Protein AF-A0A7T8GVY1-F1 (afdb_monomer_lite)

InterPro domains:
  IPR001806 Small GTPase [PF00071] (1-32)
  IPR001806 Small GTPase [PS51421] (1-57)
  IPR027417 P-loop containing nucleoside triphosphate hydrolase [G3DSA:3.40.50.300] (1-51)
  IPR027417 P-loop containing nucleoside triphosphate hydrolase [SSF52540] (2-43)

Organism: Caligus rogercresseyi (NCBI:txid217165)

Sequence (57 aa):
MARQLKIPYIEASAKIRMNVDQAFYELVRLVRRFQALERPASRAAVSRKKKSKCTIL

Foldseek 3Di:
DCVVVVHDDDDADPVVRGCPVVVVVVVVVVVVVVCVVPPPPDPVVVPPDDDDDDDDD

Radius of gyration: 20.68 Å; chains: 1; bounding box: 60×33×37 Å

Secondary structure (DSSP, 8-state):
-HHHHT------BTTTTBSHHHHHHHHHHHHHHHHHHHS---TTSGGGS----PPP-

Structure (mmCIF, N/CA/C/O backbone):
data_AF-A0A7T8GVY1-F1
#
_entry.id   AF-A0A7T8GVY1-F1
#
loop_
_atom_site.group_PDB
_atom_site.id
_atom_site.type_symbol
_atom_site.label_atom_id
_atom_site.label_alt_id
_atom_site.label_comp_id
_atom_site.label_asym_id
_atom_site.label_entity_id
_atom_site.label_seq_id
_atom_site.pdbx_PDB_ins_code
_atom_site.Cartn_x
_atom_site.Cartn_y
_atom_site.Cartn_z
_atom_site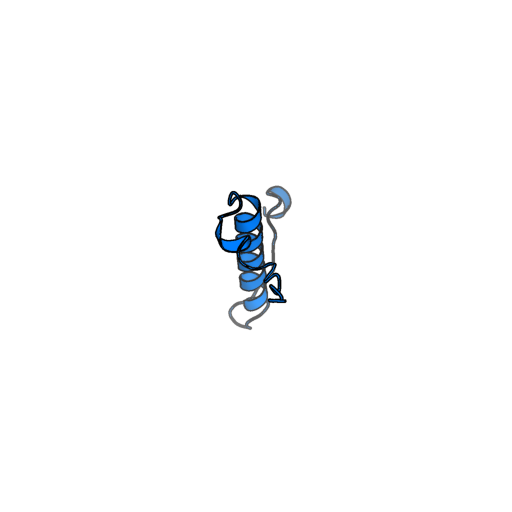.occupancy
_atom_site.B_iso_or_equiv
_atom_site.auth_seq_id
_atom_site.auth_comp_id
_atom_site.auth_asym_id
_atom_site.auth_atom_id
_atom_site.pdbx_PDB_model_num
ATOM 1 N N . MET A 1 1 ? 12.345 10.110 2.279 1.00 75.25 1 MET A N 1
ATOM 2 C CA . MET A 1 1 ? 11.112 10.851 2.617 1.00 75.25 1 MET A CA 1
ATOM 3 C C . MET A 1 1 ? 10.007 9.954 3.182 1.00 75.25 1 MET A C 1
ATOM 5 O O . MET A 1 1 ? 9.724 10.069 4.365 1.00 75.25 1 MET A O 1
ATOM 9 N N . ALA A 1 2 ? 9.435 9.004 2.426 1.00 83.81 2 ALA A N 1
ATOM 10 C CA . ALA A 1 2 ? 8.320 8.168 2.914 1.00 83.81 2 ALA A CA 1
ATOM 11 C C . ALA A 1 2 ? 8.626 7.392 4.215 1.00 83.81 2 ALA A C 1
ATOM 13 O O . ALA A 1 2 ? 7.827 7.400 5.148 1.00 83.81 2 ALA A O 1
ATOM 14 N N . ARG A 1 3 ? 9.837 6.824 4.332 1.00 83.56 3 ARG A N 1
ATOM 15 C CA . ARG A 1 3 ? 10.298 6.131 5.553 1.00 83.56 3 ARG A CA 1
ATOM 16 C C . ARG A 1 3 ? 10.372 7.044 6.783 1.00 83.56 3 ARG A C 1
ATOM 18 O O . ARG A 1 3 ? 10.104 6.587 7.885 1.00 83.56 3 ARG A O 1
ATOM 25 N N . GLN A 1 4 ? 10.717 8.320 6.599 1.00 92.12 4 GLN A N 1
ATOM 26 C CA . GLN A 1 4 ? 10.790 9.299 7.693 1.00 92.12 4 GLN A CA 1
ATOM 27 C C . GLN A 1 4 ? 9.387 9.712 8.151 1.00 92.12 4 GLN A C 1
ATOM 29 O O . GLN A 1 4 ? 9.142 9.839 9.345 1.00 92.12 4 GLN A O 1
ATOM 34 N N . LEU A 1 5 ? 8.455 9.854 7.203 1.00 91.06 5 LEU A N 1
ATOM 35 C CA . LEU A 1 5 ? 7.064 10.239 7.458 1.00 91.06 5 LEU A CA 1
ATOM 36 C C . LEU A 1 5 ? 6.165 9.059 7.865 1.00 91.06 5 LEU A C 1
ATOM 38 O O . LEU A 1 5 ? 4.981 9.257 8.113 1.00 91.06 5 LEU A O 1
ATOM 42 N N . LYS A 1 6 ? 6.712 7.835 7.929 1.00 89.12 6 LYS A N 1
ATOM 43 C CA . LYS A 1 6 ? 5.969 6.586 8.188 1.00 89.12 6 LYS A CA 1
ATOM 44 C C . LYS A 1 6 ? 4.795 6.373 7.218 1.00 89.12 6 LYS A C 1
ATOM 46 O O . LYS A 1 6 ? 3.783 5.779 7.581 1.00 89.12 6 LYS A O 1
ATOM 51 N N . ILE A 1 7 ? 4.943 6.839 5.978 1.00 91.81 7 ILE A N 1
ATOM 52 C CA . ILE A 1 7 ? 3.940 6.669 4.923 1.00 91.81 7 ILE A CA 1
ATOM 53 C C . ILE A 1 7 ? 4.291 5.412 4.113 1.00 91.81 7 ILE A C 1
ATOM 55 O O . ILE A 1 7 ? 5.460 5.245 3.746 1.00 91.81 7 ILE A O 1
ATOM 59 N N . PRO A 1 8 ? 3.316 4.532 3.814 1.00 90.62 8 PRO A N 1
ATOM 60 C CA . PRO A 1 8 ? 3.522 3.404 2.913 1.00 90.62 8 PRO A CA 1
ATOM 61 C C . PRO A 1 8 ? 4.046 3.860 1.548 1.00 90.62 8 PRO A C 1
ATOM 63 O O . PRO A 1 8 ? 3.574 4.847 0.988 1.00 90.62 8 PRO A O 1
ATOM 66 N N . TYR A 1 9 ? 5.014 3.127 1.010 1.00 94.00 9 TYR A N 1
ATOM 67 C CA . TYR A 1 9 ? 5.645 3.432 -0.268 1.00 94.00 9 TYR A CA 1
ATOM 68 C C . TYR A 1 9 ? 5.614 2.210 -1.180 1.00 94.00 9 TYR A C 1
ATOM 70 O O . TYR A 1 9 ? 5.837 1.091 -0.720 1.00 94.00 9 TYR A O 1
ATOM 78 N N . ILE A 1 10 ? 5.351 2.440 -2.465 1.00 94.62 10 ILE A N 1
ATOM 79 C CA . ILE A 1 10 ? 5.327 1.414 -3.502 1.00 94.62 10 ILE A CA 1
ATOM 80 C C . ILE A 1 10 ? 6.014 1.955 -4.756 1.00 94.62 10 ILE A C 1
ATOM 82 O O . ILE A 1 10 ? 5.686 3.040 -5.231 1.00 94.62 10 ILE A O 1
ATOM 86 N N . GLU A 1 11 ? 6.970 1.195 -5.283 1.00 95.44 11 GLU A N 1
ATOM 87 C CA . GLU A 1 11 ? 7.575 1.466 -6.590 1.00 95.44 11 GLU A CA 1
ATOM 88 C C . GLU A 1 11 ? 6.582 1.083 -7.689 1.00 95.44 11 GLU A C 1
ATOM 90 O O . GLU A 1 11 ? 6.050 -0.028 -7.670 1.00 95.44 11 GLU A O 1
ATOM 95 N N . ALA A 1 12 ? 6.326 1.963 -8.656 1.00 97.06 12 ALA A N 1
ATOM 96 C CA . ALA A 1 12 ? 5.363 1.707 -9.727 1.00 97.06 12 ALA A CA 1
ATOM 97 C C . ALA A 1 12 ? 5.822 2.292 -11.065 1.00 97.06 12 ALA A C 1
ATOM 99 O O . ALA A 1 12 ? 6.546 3.283 -11.116 1.00 97.06 12 ALA A O 1
ATOM 100 N N . SER A 1 13 ? 5.366 1.691 -12.167 1.00 97.12 13 SER A N 1
ATOM 101 C CA . SER A 1 13 ? 5.598 2.219 -13.513 1.00 97.12 13 SER A CA 1
ATOM 102 C C . SER A 1 13 ? 4.321 2.173 -14.334 1.00 97.12 13 SER A C 1
ATOM 104 O O . SER A 1 13 ? 3.832 1.102 -14.695 1.00 97.12 13 SER A O 1
ATOM 106 N N . ALA A 1 14 ? 3.800 3.356 -14.666 1.00 97.19 14 ALA A N 1
ATOM 107 C CA . ALA A 1 14 ? 2.587 3.496 -15.463 1.00 97.19 14 ALA A CA 1
ATOM 108 C C . ALA A 1 14 ? 2.768 2.950 -16.889 1.00 97.19 14 ALA A C 1
ATOM 110 O O . ALA A 1 14 ? 1.873 2.297 -17.416 1.00 97.19 14 ALA A O 1
ATOM 111 N N . LYS A 1 15 ? 3.953 3.147 -17.485 1.00 97.38 15 LYS A N 1
ATOM 112 C CA . LYS A 1 15 ? 4.247 2.748 -18.871 1.00 97.38 15 LYS A CA 1
ATOM 113 C C . LYS A 1 15 ? 4.146 1.238 -19.089 1.00 97.38 15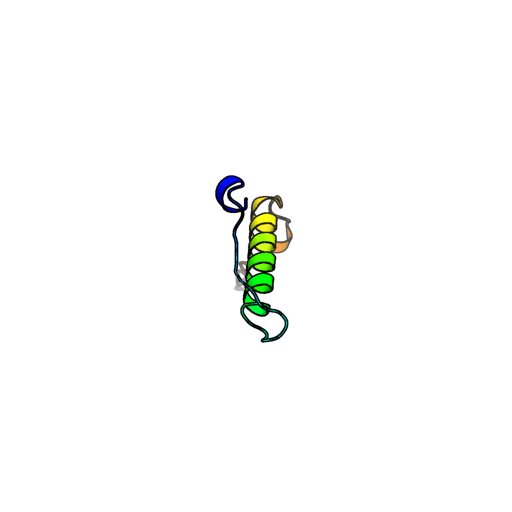 LYS A C 1
ATOM 115 O O . LYS A 1 15 ? 3.644 0.809 -20.119 1.00 97.38 15 LYS A O 1
ATOM 120 N N . ILE A 1 16 ? 4.626 0.450 -18.127 1.00 97.75 16 ILE A N 1
ATOM 121 C CA . ILE A 1 16 ? 4.589 -1.022 -18.185 1.00 97.75 16 ILE A CA 1
ATOM 122 C C . ILE A 1 16 ? 3.484 -1.616 -17.303 1.00 97.75 16 ILE A C 1
ATOM 124 O O . ILE A 1 16 ? 3.456 -2.823 -17.087 1.00 97.75 16 ILE A O 1
ATOM 128 N N . ARG A 1 17 ? 2.591 -0.774 -16.763 1.00 95.19 17 ARG A N 1
ATOM 129 C CA . ARG A 1 17 ? 1.501 -1.167 -15.857 1.00 95.19 17 ARG A CA 1
ATOM 130 C C . ARG A 1 17 ? 1.965 -1.924 -14.597 1.00 95.19 17 ARG A C 1
ATOM 132 O O . ARG A 1 17 ? 1.220 -2.713 -14.025 1.00 95.19 17 ARG A O 1
ATOM 139 N N . MET A 1 18 ? 3.184 -1.673 -14.128 1.00 98.00 18 MET A N 1
ATOM 140 C CA . MET A 1 18 ? 3.721 -2.313 -12.926 1.00 98.00 18 MET A CA 1
ATOM 141 C C . MET A 1 18 ? 3.186 -1.621 -11.673 1.00 98.00 18 MET A C 1
ATOM 143 O O . MET A 1 18 ? 3.327 -0.405 -11.534 1.00 98.00 18 MET A O 1
ATOM 147 N N . ASN A 1 19 ? 2.616 -2.406 -10.755 1.00 96.62 19 ASN A N 1
ATOM 148 C CA . ASN A 1 19 ? 2.130 -1.981 -9.434 1.00 96.62 19 ASN A CA 1
ATOM 149 C C . ASN A 1 19 ? 1.070 -0.865 -9.435 1.00 96.62 19 ASN A C 1
ATOM 151 O O . ASN A 1 19 ? 0.726 -0.352 -8.373 1.00 96.62 19 ASN A O 1
ATOM 155 N N . VAL A 1 20 ? 0.506 -0.524 -10.598 1.00 97.06 20 VAL A N 1
ATOM 156 C CA . VAL A 1 20 ? -0.545 0.495 -10.727 1.00 97.06 20 VAL A CA 1
ATOM 157 C C . VAL A 1 20 ? -1.792 0.047 -9.967 1.00 97.06 20 VAL A C 1
ATOM 159 O O . VAL 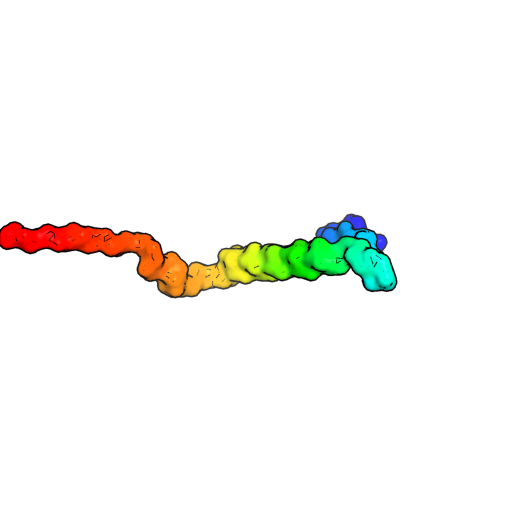A 1 20 ? -2.225 0.722 -9.038 1.00 97.06 20 VAL A O 1
ATOM 162 N N . ASP A 1 21 ? -2.317 -1.136 -10.292 1.00 97.31 21 ASP A N 1
ATOM 163 C CA . ASP A 1 21 ? -3.536 -1.659 -9.664 1.00 97.31 21 ASP A CA 1
ATOM 164 C C . ASP A 1 21 ? -3.341 -1.907 -8.158 1.00 97.31 21 ASP A C 1
ATOM 166 O O . ASP A 1 21 ? -4.211 -1.583 -7.349 1.00 97.31 21 ASP A O 1
ATOM 170 N N . GLN A 1 22 ? -2.160 -2.398 -7.765 1.00 96.50 22 GLN A N 1
ATOM 171 C CA . GLN A 1 22 ? -1.806 -2.623 -6.362 1.00 96.50 22 GLN A CA 1
ATOM 172 C C . GLN A 1 22 ? -1.783 -1.314 -5.557 1.00 96.50 22 GLN A C 1
ATOM 174 O O . GLN A 1 22 ? -2.301 -1.278 -4.440 1.00 96.50 22 GLN A O 1
ATOM 179 N N . ALA A 1 23 ? -1.229 -0.231 -6.115 1.00 96.56 23 ALA A N 1
ATOM 180 C CA . ALA A 1 23 ? -1.187 1.073 -5.454 1.00 96.56 23 ALA A CA 1
ATOM 181 C C . ALA A 1 23 ? -2.600 1.623 -5.189 1.00 96.56 23 ALA A C 1
ATOM 183 O O . ALA A 1 23 ? -2.894 2.079 -4.080 1.00 96.56 23 ALA A O 1
ATOM 184 N N . PHE A 1 24 ? -3.502 1.517 -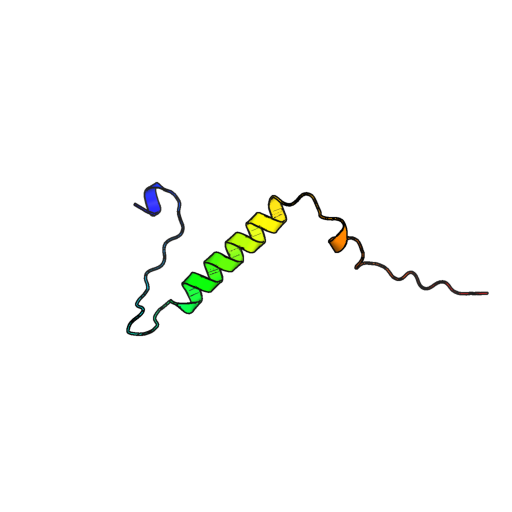6.172 1.00 97.19 24 PHE A N 1
ATOM 185 C CA . PHE A 1 24 ? -4.901 1.917 -5.996 1.00 97.1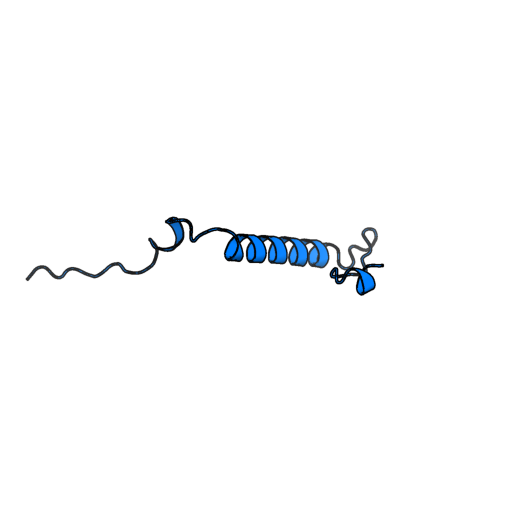9 24 PHE A CA 1
ATOM 186 C C . PHE A 1 24 ? -5.637 1.026 -4.991 1.00 97.19 24 PHE A C 1
ATOM 188 O O . PHE A 1 24 ? -6.388 1.530 -4.150 1.00 97.19 24 PHE A O 1
ATOM 195 N N . TYR A 1 25 ? -5.413 -0.288 -5.042 1.00 97.19 25 TYR A N 1
ATOM 196 C CA . TYR A 1 25 ? -6.057 -1.232 -4.136 1.00 97.19 25 TYR A CA 1
ATOM 197 C C . TYR A 1 25 ? -5.685 -0.975 -2.670 1.00 97.19 25 TYR A C 1
ATOM 199 O O . TYR A 1 25 ? -6.569 -0.901 -1.811 1.00 97.19 25 TYR A O 1
ATOM 207 N N . GLU A 1 26 ? -4.396 -0.780 -2.379 1.00 95.31 26 GLU A N 1
ATOM 208 C CA . GLU A 1 26 ? -3.924 -0.487 -1.022 1.00 95.31 26 GLU A CA 1
ATOM 209 C C . GLU A 1 26 ? -4.481 0.842 -0.493 1.00 95.31 26 GLU A C 1
ATOM 211 O O . GLU A 1 26 ? -4.933 0.906 0.655 1.00 95.31 26 GLU A O 1
ATOM 216 N N . LEU A 1 27 ? -4.561 1.877 -1.336 1.00 95.94 27 LEU A N 1
ATOM 217 C CA . LEU A 1 27 ? -5.165 3.156 -0.957 1.00 95.94 27 LEU A CA 1
ATOM 218 C C . LEU A 1 27 ? -6.641 2.998 -0.568 1.00 95.94 27 LEU A C 1
ATOM 220 O O . LEU A 1 27 ? -7.053 3.415 0.516 1.00 95.94 27 LEU A O 1
ATOM 224 N N . VAL A 1 28 ? -7.447 2.362 -1.423 1.00 96.88 28 VAL A N 1
ATOM 225 C CA . VAL A 1 28 ? -8.884 2.157 -1.164 1.00 96.88 28 VAL A CA 1
ATOM 226 C C . VAL A 1 28 ? -9.097 1.325 0.097 1.00 96.88 28 VAL A C 1
ATOM 228 O O . VAL A 1 28 ? -9.997 1.603 0.896 1.00 96.88 28 VAL A O 1
ATOM 231 N N . ARG A 1 29 ? -8.260 0.309 0.308 1.00 95.25 29 ARG A N 1
ATOM 232 C CA . ARG A 1 29 ? -8.298 -0.522 1.510 1.00 95.25 29 ARG A CA 1
ATOM 233 C C . ARG A 1 29 ? -8.011 0.295 2.770 1.00 95.25 29 ARG A C 1
ATOM 235 O O . ARG A 1 29 ? -8.715 0.115 3.766 1.00 95.25 29 ARG A O 1
ATOM 242 N N . LEU A 1 30 ? -7.024 1.190 2.727 1.00 93.38 30 LEU A N 1
ATOM 243 C CA . LEU A 1 30 ? -6.687 2.078 3.839 1.00 93.38 30 LEU A CA 1
ATOM 244 C C . LEU A 1 30 ? -7.839 3.038 4.147 1.00 93.38 30 LEU A C 1
ATOM 246 O O . LEU A 1 30 ? -8.259 3.123 5.299 1.00 93.38 30 LEU A O 1
ATOM 250 N N . VAL A 1 31 ? -8.429 3.661 3.123 1.00 93.25 31 VAL A N 1
ATOM 251 C CA . VAL A 1 31 ? -9.593 4.551 3.271 1.00 93.25 31 VAL A CA 1
ATOM 252 C C . VAL A 1 31 ? -10.777 3.822 3.909 1.00 93.25 31 VAL A C 1
ATOM 254 O O . VAL A 1 31 ? -11.380 4.331 4.849 1.00 93.25 31 VAL A O 1
ATOM 257 N N . ARG A 1 32 ? -11.096 2.600 3.463 1.00 93.50 32 ARG A N 1
ATOM 258 C CA . ARG A 1 32 ? -12.191 1.801 4.045 1.00 93.50 32 ARG A CA 1
ATOM 259 C C . ARG A 1 32 ? -11.944 1.441 5.509 1.00 93.50 32 ARG A C 1
ATOM 261 O O . ARG A 1 32 ? -12.878 1.476 6.305 1.00 93.50 32 ARG A O 1
ATOM 268 N N . ARG A 1 33 ? -10.703 1.090 5.867 1.00 90.81 33 ARG A N 1
ATOM 269 C CA . ARG A 1 33 ? -10.318 0.822 7.263 1.00 90.81 33 ARG A CA 1
ATOM 270 C C . ARG A 1 33 ? -10.459 2.070 8.120 1.00 90.81 33 ARG A C 1
ATOM 272 O O . ARG A 1 33 ? -11.056 1.998 9.185 1.00 90.81 33 ARG A O 1
ATOM 279 N N . PHE A 1 34 ? -9.957 3.197 7.630 1.00 90.25 34 PHE A N 1
ATOM 280 C CA . PHE A 1 34 ? -10.043 4.477 8.318 1.00 90.25 34 PHE A CA 1
ATOM 281 C C . PHE A 1 34 ? -11.502 4.880 8.563 1.00 90.25 34 PHE A C 1
ATOM 283 O O . PHE A 1 34 ? -11.895 5.129 9.696 1.00 90.25 34 PHE A O 1
ATOM 290 N N . GLN A 1 35 ? -12.348 4.791 7.534 1.00 90.12 35 GLN A N 1
ATOM 291 C CA . GLN A 1 35 ? -13.785 5.037 7.663 1.00 90.12 35 GLN A CA 1
ATOM 292 C C . GLN A 1 35 ? -14.470 4.088 8.656 1.00 90.12 35 GLN A C 1
ATOM 294 O O . GLN A 1 35 ? -15.385 4.506 9.352 1.00 90.12 35 GLN A O 1
ATOM 299 N N . ALA A 1 36 ? -14.065 2.818 8.729 1.00 85.69 36 ALA A N 1
ATOM 300 C CA . ALA A 1 36 ? -14.635 1.867 9.684 1.00 85.69 36 ALA A CA 1
ATOM 301 C C . ALA A 1 36 ? -14.246 2.167 11.142 1.00 85.69 36 ALA A C 1
ATOM 303 O O . ALA A 1 36 ? -15.020 1.847 12.041 1.00 85.69 36 ALA A O 1
ATOM 304 N N . LEU A 1 37 ? -13.067 2.756 11.368 1.00 85.06 37 LEU A N 1
ATOM 305 C CA . LEU A 1 37 ? -12.568 3.124 12.695 1.00 85.06 37 LEU A CA 1
ATOM 306 C C . LEU A 1 37 ? -13.112 4.479 13.166 1.00 85.06 37 LEU A C 1
ATOM 308 O O . LEU A 1 37 ? -13.473 4.610 14.330 1.00 85.06 37 LEU A O 1
ATOM 312 N N . GLU A 1 38 ? -13.188 5.470 12.274 1.00 78.88 38 GLU A N 1
ATOM 313 C CA . GLU A 1 38 ? -13.597 6.833 12.636 1.00 78.88 38 GLU A CA 1
ATOM 314 C C . GLU A 1 38 ? -15.102 7.082 12.547 1.00 78.88 38 GLU A C 1
ATOM 316 O O . GLU A 1 38 ? -15.615 8.013 13.166 1.00 78.88 38 GLU A O 1
ATOM 321 N N . ARG A 1 39 ? -15.849 6.271 11.789 1.00 68.62 39 ARG A N 1
ATOM 322 C CA . ARG A 1 39 ? -17.301 6.432 11.725 1.00 68.62 39 ARG A CA 1
ATOM 323 C C . ARG A 1 39 ? -17.905 5.870 13.016 1.00 68.62 39 ARG A C 1
ATOM 325 O O . ARG A 1 39 ? -17.871 4.649 13.188 1.00 68.62 39 ARG A O 1
ATOM 332 N N . PRO A 1 40 ? -18.527 6.689 13.893 1.00 60.28 40 PRO A N 1
ATOM 333 C CA . PRO A 1 40 ? -19.320 6.148 14.991 1.00 60.28 40 PRO A CA 1
ATOM 334 C C . PRO A 1 40 ? -20.355 5.225 14.363 1.00 60.28 40 PRO A C 1
ATOM 336 O O . PRO A 1 40 ? -21.012 5.649 13.410 1.00 60.28 40 PRO A O 1
ATOM 339 N N . ALA A 1 41 ? -20.416 3.967 14.822 1.00 59.38 41 ALA A N 1
ATOM 340 C CA . ALA A 1 41 ? -21.165 2.872 14.209 1.00 59.38 41 ALA A CA 1
ATOM 341 C C . ALA A 1 41 ? -22.489 3.369 13.615 1.00 59.38 41 ALA A C 1
ATOM 343 O O . ALA A 1 41 ? -23.499 3.509 14.307 1.00 59.38 41 ALA A O 1
ATOM 344 N N . SER A 1 42 ? -22.477 3.709 12.322 1.00 54.25 42 SER A N 1
ATOM 345 C CA . SER A 1 42 ? -23.664 4.291 11.721 1.00 54.25 42 SER A CA 1
ATOM 346 C C . SER A 1 42 ? -24.694 3.177 11.688 1.00 54.25 42 SER A C 1
ATOM 348 O O . SER A 1 42 ? -24.401 2.083 11.199 1.00 54.25 42 SER A O 1
ATOM 350 N N . ARG A 1 43 ? -25.871 3.471 12.240 1.00 54.22 43 ARG A N 1
ATOM 351 C CA . ARG A 1 43 ? -27.008 2.591 12.565 1.00 54.22 43 ARG A CA 1
ATOM 352 C C . ARG A 1 43 ? -27.424 1.570 11.479 1.00 54.22 43 ARG A C 1
ATOM 354 O O . ARG A 1 43 ? -28.223 0.685 11.753 1.00 54.22 43 ARG A O 1
ATOM 361 N N . ALA A 1 44 ? -26.859 1.631 10.273 1.00 54.44 44 ALA A N 1
ATOM 362 C CA . ALA A 1 44 ? -27.087 0.717 9.155 1.00 54.44 44 ALA A CA 1
ATOM 363 C C . ALA A 1 44 ? -26.356 -0.644 9.242 1.00 54.44 44 ALA A C 1
ATOM 365 O O . ALA A 1 44 ? -26.730 -1.576 8.532 1.00 54.44 44 ALA A O 1
ATOM 366 N N . ALA A 1 45 ? -25.323 -0.803 10.082 1.00 53.78 45 ALA A N 1
ATOM 367 C CA . ALA A 1 45 ? -24.642 -2.100 10.241 1.00 53.78 45 ALA A CA 1
ATOM 368 C C . ALA A 1 45 ? -25.342 -3.046 11.240 1.00 53.78 45 ALA A C 1
ATOM 370 O O . ALA A 1 45 ? -25.162 -4.262 11.165 1.00 53.78 45 ALA A O 1
ATOM 371 N N . VAL A 1 46 ? -26.176 -2.508 12.140 1.00 53.91 46 VAL A N 1
ATOM 372 C CA . VAL A 1 46 ? -26.888 -3.280 13.177 1.00 53.91 46 VAL A CA 1
ATOM 373 C C . VAL A 1 46 ? -28.097 -4.039 12.604 1.00 53.91 46 VAL A C 1
ATOM 375 O O . VAL A 1 46 ? -28.476 -5.081 13.129 1.00 53.91 46 VAL A O 1
ATOM 378 N N . SER A 1 47 ? -28.668 -3.605 11.474 1.00 53.47 47 SER A N 1
ATOM 379 C CA . SER A 1 47 ? -29.904 -4.194 10.927 1.00 53.47 47 SER A CA 1
ATOM 380 C C . SER A 1 47 ? -29.732 -5.543 10.213 1.00 53.47 47 SER A C 1
ATOM 382 O O . SER A 1 47 ? -30.721 -6.141 9.794 1.00 53.47 47 SER A O 1
ATOM 384 N N . ARG A 1 48 ? -28.503 -6.065 10.068 1.00 57.19 48 ARG A N 1
ATOM 385 C CA . ARG A 1 48 ? -28.240 -7.295 9.292 1.00 57.19 48 ARG A CA 1
ATOM 386 C C . ARG A 1 48 ? -28.054 -8.580 10.100 1.00 57.19 48 ARG A C 1
ATOM 388 O O . ARG A 1 48 ? -27.737 -9.604 9.500 1.00 57.19 48 ARG A O 1
ATOM 395 N N . LYS A 1 49 ? -28.283 -8.598 11.421 1.00 58.12 49 LYS A N 1
ATOM 396 C CA . LYS A 1 49 ? -28.187 -9.848 12.205 1.00 58.12 49 LYS A CA 1
ATOM 397 C C . LYS A 1 49 ? -29.295 -10.025 13.248 1.00 58.12 49 LYS A C 1
ATOM 399 O O . LYS A 1 49 ? -29.093 -9.736 14.418 1.00 58.12 49 LYS A O 1
ATOM 404 N N . LYS A 1 50 ? -30.422 -10.584 12.792 1.00 55.97 50 LYS A N 1
ATOM 405 C CA . LYS A 1 50 ? -31.170 -11.743 13.343 1.00 55.97 50 LYS A CA 1
ATOM 406 C C . LYS A 1 50 ? -32.640 -11.612 12.934 1.00 55.97 50 LYS A C 1
ATOM 408 O O . LYS A 1 50 ? -33.391 -10.868 13.549 1.00 55.97 50 LYS A O 1
ATOM 413 N N . LYS A 1 51 ? -33.072 -12.376 11.927 1.00 61.41 51 LYS A N 1
ATOM 414 C CA . LYS A 1 51 ? -34.493 -12.730 11.826 1.00 61.41 51 LYS A CA 1
ATOM 415 C C . LYS A 1 51 ? -34.731 -13.814 12.878 1.00 61.41 51 LYS A C 1
ATOM 417 O O . LYS A 1 51 ? -34.361 -14.964 12.643 1.00 61.41 51 LYS A O 1
ATOM 422 N N . SER A 1 52 ? -35.243 -13.456 14.057 1.00 60.53 52 SER A N 1
ATOM 423 C CA . SER A 1 52 ? -35.822 -14.458 14.953 1.00 60.53 52 SER A CA 1
ATOM 424 C C . SER A 1 52 ? -37.057 -15.017 14.251 1.00 60.53 52 SER A C 1
ATOM 426 O O . SER A 1 52 ? -37.954 -14.278 13.851 1.00 60.53 52 SER A O 1
ATOM 428 N N . LYS A 1 53 ? -37.065 -16.326 14.005 1.00 66.25 53 LYS A N 1
ATOM 429 C CA . LYS A 1 53 ? -38.259 -17.017 13.523 1.00 66.25 53 LYS A CA 1
ATOM 430 C C . LYS A 1 53 ? -39.263 -17.002 14.681 1.00 66.25 53 LYS A C 1
ATOM 432 O O . LYS A 1 53 ? -38.967 -17.570 15.727 1.00 66.25 53 LYS A O 1
ATOM 437 N N . CYS A 1 54 ? -40.381 -16.299 14.521 1.00 66.38 54 CYS A N 1
ATOM 438 C CA . CYS A 1 54 ? -41.523 -16.406 15.424 1.00 66.38 54 CYS A CA 1
ATOM 439 C C . CYS A 1 54 ? -42.333 -17.636 14.997 1.00 66.38 54 CYS A C 1
ATOM 441 O O . CYS A 1 54 ? -42.737 -17.717 13.837 1.00 66.38 54 CYS A O 1
ATOM 443 N N . THR A 1 55 ? -42.514 -18.595 15.900 1.00 69.81 55 THR A N 1
ATOM 444 C CA . THR A 1 55 ? -43.416 -19.736 15.709 1.00 69.81 55 THR A CA 1
ATOM 445 C C . THR A 1 55 ? -44.772 -19.334 16.282 1.00 69.81 55 THR A C 1
ATOM 447 O O . THR A 1 55 ? -44.845 -18.994 17.461 1.00 69.81 55 THR A O 1
ATOM 45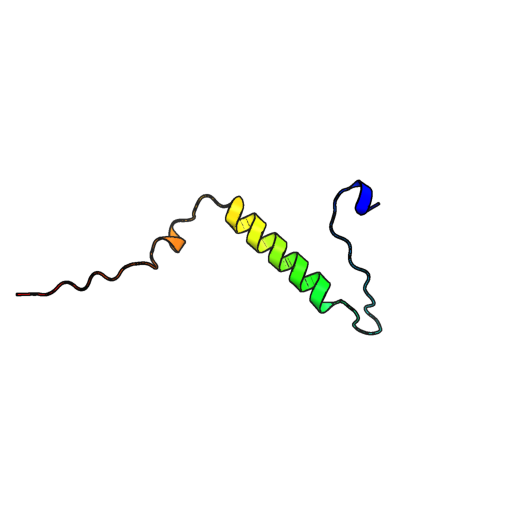0 N N . ILE A 1 56 ? -45.823 -19.337 15.461 1.00 65.00 56 ILE A N 1
ATOM 451 C CA . ILE A 1 56 ? -47.204 -19.271 15.952 1.00 65.00 56 ILE A CA 1
ATOM 452 C C . ILE A 1 56 ? -47.567 -20.699 16.371 1.00 65.00 56 ILE A C 1
ATOM 454 O O . ILE A 1 56 ? -47.420 -21.619 15.564 1.00 65.00 56 ILE A O 1
ATOM 458 N N . LEU A 1 57 ? -47.912 -20.850 17.652 1.00 55.31 57 LEU A N 1
ATOM 459 C CA . LEU A 1 57 ? -48.490 -22.057 18.248 1.00 55.31 57 LEU A CA 1
ATOM 460 C C . LEU A 1 57 ? -49.863 -22.352 17.640 1.00 55.31 57 LEU A C 1
ATOM 462 O O . LEU A 1 57 ? -50.613 -21.374 17.421 1.00 55.31 57 LEU A O 1
#

pLDDT: mean 81.62, std 16.62, range [53.47, 98.0]